Protein AF-A0A9W8U4H4-F1 (afdb_monomer)

Organism: NCBI:txid2494466

Nearest PDB structures (foldseek):
  4epz-assembly1_A  TM=3.427E-01  e=5.638E+00  Bacteroides uniformis ATCC 8492

Sequence (143 aa):
MLWHTALIHVTNAILGDTRDPSWRFYLFFCVQAYGELRRSFRFAETSGRSILSMTLQQGDISAEEARKLMEQFEENRLSKPSDDIRATFMADLNLAMTDPEGASVESLSDKFEEIALFQEFTNGGNSSEDEPMESADNAWDTL

Foldseek 3Di:
DVVVVVLLVLLQVLLVDVPPPCSVVSLVVSLVVLLVCCVPAVVSLLLSLLSLLSCLVRNPDALVRSVVSNCVSCPPDPDDDDPPPDQLDFSHPVVCVPPSPCRTSNNSSVCSVVSSVVRCVVVVVPPPPPDPPPPPDDDPDDD

Radius of gyration: 21.31 Å; Cα contacts (8 Å, |Δi|>4): 145; chains: 1; bounding box: 54×47×69 Å

Mean predicted aligned error: 9.29 Å

Solvent-accessible surface area (backbone atoms only — not comparable to full-atom values): 8333 Å² total; per-residue (Å²): 119,68,68,60,56,50,45,42,52,51,51,46,54,32,48,74,43,69,81,49,88,58,30,63,60,54,48,52,51,48,44,49,53,22,54,62,41,32,82,82,35,69,55,28,47,44,43,33,41,14,50,51,24,48,37,53,75,60,34,100,54,50,56,69,56,43,48,54,51,49,53,59,56,56,54,8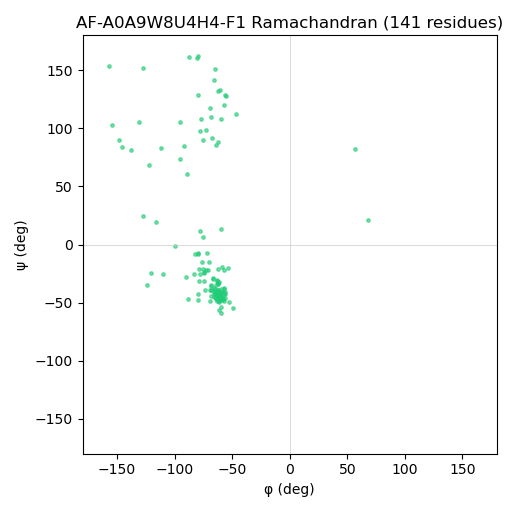7,63,92,63,81,80,66,99,73,72,84,41,88,50,69,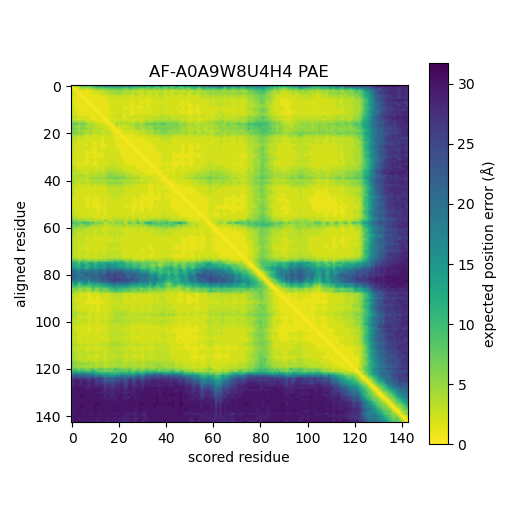50,37,70,73,47,39,77,80,39,51,69,65,14,14,16,54,48,28,34,70,40,33,64,60,54,33,53,49,50,50,62,67,58,57,71,72,66,74,78,76,72,79,76,81,80,88,75,84,91,84,85,75,136

Structure (mmCIF, N/CA/C/O backbone):
data_AF-A0A9W8U4H4-F1
#
_entry.id   AF-A0A9W8U4H4-F1
#
loop_
_atom_site.group_PDB
_atom_site.id
_atom_site.type_symbol
_atom_site.label_atom_id
_atom_site.label_alt_id
_atom_site.label_comp_id
_atom_site.label_asym_id
_atom_site.label_entity_id
_atom_site.label_seq_id
_atom_site.pdbx_PDB_ins_code
_atom_site.Cartn_x
_atom_site.Cartn_y
_atom_site.Cartn_z
_atom_site.occupancy
_atom_site.B_iso_or_equiv
_atom_site.auth_seq_id
_atom_site.auth_comp_id
_atom_site.auth_asym_id
_atom_site.auth_atom_id
_atom_site.pdbx_PDB_model_num
ATOM 1 N N . MET A 1 1 ? 16.170 -8.085 -10.495 1.00 65.38 1 MET A N 1
ATOM 2 C CA . MET A 1 1 ? 14.711 -8.202 -10.277 1.00 65.38 1 MET A CA 1
ATOM 3 C C . MET A 1 1 ? 14.316 -8.999 -9.028 1.00 65.38 1 MET A C 1
ATOM 5 O O . MET A 1 1 ? 13.189 -8.823 -8.589 1.00 65.38 1 MET A O 1
ATOM 9 N N . LEU A 1 2 ? 15.201 -9.813 -8.422 1.00 84.25 2 LEU A N 1
ATOM 10 C CA . LEU A 1 2 ? 14.872 -10.629 -7.232 1.00 84.25 2 LEU A CA 1
ATOM 11 C C . LEU A 1 2 ? 14.470 -9.818 -5.989 1.00 84.25 2 LEU A C 1
ATOM 13 O O . LEU A 1 2 ? 13.629 -10.264 -5.218 1.00 84.25 2 LEU A O 1
ATOM 17 N N . TRP A 1 3 ? 15.045 -8.625 -5.809 1.00 88.12 3 TRP A N 1
ATOM 18 C CA . TRP A 1 3 ? 14.774 -7.784 -4.642 1.00 88.12 3 TRP A CA 1
ATOM 19 C C . TRP A 1 3 ? 13.294 -7.388 -4.535 1.00 88.12 3 TRP A C 1
ATOM 21 O O . TRP A 1 3 ? 12.737 -7.461 -3.449 1.00 88.12 3 TRP A O 1
ATOM 31 N N . HIS A 1 4 ? 12.633 -7.041 -5.646 1.00 89.88 4 HIS A N 1
ATOM 32 C CA . HIS A 1 4 ? 11.230 -6.612 -5.602 1.00 89.88 4 HIS A CA 1
ATOM 33 C C . HIS A 1 4 ? 10.315 -7.789 -5.242 1.00 89.88 4 HIS A C 1
ATOM 35 O O . HIS A 1 4 ? 9.414 -7.641 -4.432 1.00 89.88 4 HIS A O 1
ATOM 41 N N . THR A 1 5 ? 10.599 -8.982 -5.777 1.00 92.81 5 THR A N 1
ATOM 42 C CA . THR A 1 5 ? 9.837 -10.197 -5.474 1.00 92.81 5 THR A CA 1
ATOM 43 C C . THR A 1 5 ? 9.958 -10.545 -3.994 1.00 92.81 5 THR A C 1
ATOM 45 O O . THR A 1 5 ? 8.963 -10.885 -3.364 1.00 92.81 5 THR A O 1
ATOM 48 N N . ALA A 1 6 ? 11.156 -10.395 -3.417 1.00 94.31 6 ALA A N 1
ATOM 49 C CA . ALA A 1 6 ? 11.358 -10.572 -1.984 1.00 94.31 6 ALA A CA 1
ATOM 50 C C . ALA A 1 6 ? 10.530 -9.573 -1.160 1.00 94.31 6 ALA A C 1
ATOM 52 O O . ALA A 1 6 ? 9.864 -9.994 -0.221 1.00 94.31 6 ALA A O 1
ATOM 53 N N . LEU A 1 7 ? 10.516 -8.285 -1.530 1.00 95.19 7 LEU A N 1
ATOM 54 C CA . LEU A 1 7 ? 9.711 -7.273 -0.836 1.00 95.19 7 LEU A CA 1
ATOM 55 C C . LEU A 1 7 ? 8.211 -7.585 -0.904 1.00 95.19 7 LEU A C 1
ATOM 57 O O . LEU A 1 7 ? 7.556 -7.561 0.130 1.00 95.19 7 LEU A O 1
ATOM 61 N N . ILE A 1 8 ? 7.685 -7.970 -2.073 1.00 95.69 8 ILE A N 1
ATOM 62 C CA . ILE A 1 8 ? 6.277 -8.377 -2.217 1.00 95.69 8 ILE A CA 1
ATOM 63 C C . ILE A 1 8 ? 5.951 -9.562 -1.300 1.00 95.69 8 ILE A C 1
ATOM 65 O O . ILE A 1 8 ? 4.960 -9.521 -0.573 1.00 95.69 8 ILE A O 1
ATOM 69 N N . HIS A 1 9 ? 6.790 -10.602 -1.270 1.00 95.69 9 HIS A N 1
ATOM 70 C CA . HIS A 1 9 ? 6.565 -11.741 -0.376 1.00 95.69 9 HIS A CA 1
ATOM 71 C C . HIS A 1 9 ? 6.628 -11.358 1.103 1.00 95.69 9 HIS A C 1
ATOM 73 O O . HIS A 1 9 ? 5.798 -11.832 1.875 1.00 95.69 9 HIS A O 1
ATOM 79 N N . VAL A 1 10 ? 7.575 -10.501 1.500 1.00 95.94 10 VAL A N 1
ATOM 80 C CA . VAL A 1 10 ? 7.662 -10.001 2.878 1.00 95.94 10 VAL A CA 1
ATOM 81 C C . VAL A 1 10 ? 6.393 -9.238 3.237 1.00 95.94 10 VAL A C 1
ATOM 83 O O . VAL A 1 10 ? 5.787 -9.561 4.251 1.00 95.94 10 VAL A O 1
ATOM 86 N N . THR A 1 11 ? 5.939 -8.304 2.394 1.00 96.06 11 THR A N 1
ATOM 87 C CA . THR A 1 11 ? 4.693 -7.558 2.620 1.00 96.06 11 THR A CA 1
ATOM 88 C C . THR A 1 11 ? 3.489 -8.489 2.779 1.00 96.06 11 THR A C 1
ATOM 90 O O . THR A 1 11 ? 2.718 -8.336 3.720 1.00 96.06 11 THR A O 1
ATOM 93 N N . ASN A 1 12 ? 3.340 -9.490 1.911 1.00 96.19 12 ASN A N 1
ATOM 94 C CA . ASN A 1 12 ? 2.226 -10.437 2.007 1.00 96.19 12 ASN A CA 1
ATOM 95 C C . ASN A 1 12 ? 2.289 -11.292 3.276 1.00 96.19 12 ASN A C 1
ATOM 97 O O . ASN A 1 12 ? 1.261 -11.562 3.889 1.00 96.19 12 ASN A O 1
ATOM 101 N N . ALA A 1 13 ? 3.488 -11.709 3.689 1.00 95.06 13 ALA A N 1
ATOM 102 C CA . ALA A 1 13 ? 3.661 -12.484 4.910 1.00 95.06 13 ALA A CA 1
ATOM 103 C C . ALA A 1 13 ? 3.297 -11.668 6.161 1.00 95.06 13 ALA A C 1
ATOM 105 O O . ALA A 1 13 ? 2.584 -12.173 7.022 1.00 95.06 13 ALA A O 1
ATOM 106 N N . ILE A 1 14 ? 3.747 -10.409 6.249 1.00 94.94 14 ILE A N 1
ATOM 107 C CA . ILE A 1 14 ? 3.501 -9.562 7.428 1.00 94.94 14 ILE A CA 1
ATOM 108 C C . ILE A 1 14 ? 2.061 -9.044 7.503 1.00 94.94 14 ILE A C 1
ATOM 110 O O . ILE A 1 14 ? 1.545 -8.875 8.602 1.00 94.94 14 ILE A O 1
ATOM 114 N N . LEU A 1 15 ? 1.400 -8.809 6.363 1.00 93.19 15 LEU A N 1
ATOM 115 C CA . LEU A 1 15 ? -0.016 -8.423 6.343 1.00 93.19 15 LEU A CA 1
ATOM 116 C C . LEU A 1 15 ? -0.943 -9.627 6.557 1.00 93.19 15 LEU A C 1
ATOM 118 O O . LEU A 1 15 ? -2.034 -9.466 7.093 1.00 93.19 15 LEU A O 1
ATOM 122 N N . GLY A 1 16 ? -0.493 -10.838 6.215 1.00 89.56 16 GLY A N 1
ATOM 123 C CA . GLY A 1 16 ? -1.208 -12.075 6.530 1.00 89.56 16 GLY A CA 1
ATOM 124 C C . GLY A 1 16 ? -1.188 -12.457 8.017 1.00 89.56 16 GLY A C 1
ATOM 125 O O . GLY A 1 16 ? -2.057 -13.211 8.455 1.00 89.56 16 GLY A O 1
ATOM 126 N N . ASP A 1 17 ? -0.223 -11.956 8.800 1.00 88.25 17 ASP A N 1
ATOM 127 C CA . ASP A 1 17 ? -0.147 -12.170 10.251 1.00 88.25 17 ASP A CA 1
ATOM 128 C C . ASP A 1 17 ? 0.431 -10.950 10.992 1.00 88.25 17 ASP A C 1
ATOM 130 O O . ASP A 1 17 ? 1.610 -10.894 11.346 1.00 88.25 17 ASP A O 1
ATOM 134 N N . THR A 1 18 ? -0.430 -9.980 11.297 1.00 89.12 18 THR A N 1
ATOM 135 C CA . THR A 1 18 ? -0.071 -8.764 12.048 1.00 89.12 18 THR A CA 1
ATOM 136 C C . THR A 1 18 ? 0.116 -8.992 13.555 1.00 89.12 18 THR A C 1
ATOM 138 O O . THR A 1 18 ? 0.317 -8.038 14.309 1.00 89.12 18 THR A O 1
ATOM 141 N N . ARG A 1 19 ? 0.081 -10.244 14.039 1.00 88.88 19 ARG A N 1
ATOM 142 C CA . ARG A 1 19 ? 0.310 -10.562 15.462 1.00 88.88 19 ARG A CA 1
ATOM 143 C C . ARG A 1 19 ? 1.790 -10.551 15.839 1.00 88.88 19 ARG A C 1
ATOM 145 O O . ARG A 1 19 ? 2.096 -10.419 17.023 1.00 88.88 19 ARG A O 1
ATOM 152 N N . ASP A 1 20 ? 2.702 -10.705 14.875 1.00 90.62 20 ASP A N 1
ATOM 153 C CA . ASP A 1 20 ? 4.142 -10.547 15.116 1.00 90.62 20 ASP A CA 1
ATOM 154 C C . ASP A 1 20 ? 4.450 -9.068 15.394 1.00 90.62 20 ASP A C 1
ATOM 156 O O . ASP A 1 20 ? 4.308 -8.257 14.483 1.00 90.62 20 ASP A O 1
ATOM 160 N N . PRO A 1 21 ? 4.946 -8.684 16.583 1.00 90.81 21 PRO A N 1
ATOM 161 C CA . PRO A 1 21 ? 5.250 -7.287 16.912 1.00 90.81 21 PRO A CA 1
ATOM 162 C C . PRO A 1 21 ? 6.185 -6.574 15.917 1.00 90.81 21 PRO A C 1
ATOM 164 O O . PRO A 1 21 ? 6.221 -5.345 15.865 1.00 90.81 21 PRO A O 1
ATOM 167 N N . SER A 1 22 ? 6.945 -7.332 15.125 1.00 93.19 22 SER A N 1
ATOM 168 C CA . SER A 1 22 ? 7.896 -6.829 14.133 1.00 93.19 22 SER A CA 1
ATOM 169 C C . SER A 1 22 ? 7.248 -6.446 12.798 1.00 93.19 22 SER A C 1
ATOM 171 O O . SER A 1 22 ? 7.927 -5.862 11.951 1.00 93.19 22 SER A O 1
ATOM 173 N N . TRP A 1 23 ? 5.962 -6.747 12.574 1.00 94.62 23 TRP A N 1
ATOM 174 C CA . TRP A 1 23 ? 5.295 -6.525 11.283 1.00 94.62 23 TRP A CA 1
ATOM 175 C C . TRP A 1 23 ? 5.394 -5.062 10.829 1.00 94.62 23 TRP A C 1
ATOM 177 O O . TRP A 1 23 ? 5.753 -4.796 9.682 1.00 94.62 23 TRP A O 1
ATOM 187 N N . ARG A 1 24 ? 5.195 -4.106 11.752 1.00 94.38 24 ARG A N 1
ATOM 188 C CA . ARG A 1 24 ? 5.336 -2.668 11.474 1.00 94.38 24 ARG A CA 1
ATOM 189 C C . ARG A 1 24 ? 6.750 -2.331 11.004 1.00 94.38 24 ARG A C 1
ATOM 191 O O . ARG A 1 24 ? 6.906 -1.631 10.010 1.00 94.38 24 ARG A O 1
ATOM 198 N N . PHE A 1 25 ? 7.784 -2.860 11.662 1.00 95.25 25 PHE A N 1
ATOM 199 C CA . PHE A 1 25 ? 9.177 -2.625 11.262 1.00 95.25 25 PHE A CA 1
ATOM 200 C C . PHE A 1 25 ? 9.437 -3.080 9.819 1.00 95.25 25 PHE A C 1
ATOM 202 O O . PHE A 1 25 ? 9.999 -2.326 9.023 1.00 95.25 25 PHE A O 1
ATOM 209 N N . TYR A 1 26 ? 8.992 -4.286 9.461 1.00 95.44 26 TYR A N 1
ATOM 210 C CA . TYR A 1 26 ? 9.168 -4.810 8.106 1.00 95.44 26 TYR A CA 1
ATOM 211 C C . TYR A 1 26 ? 8.336 -4.058 7.066 1.00 95.44 26 TYR A C 1
ATOM 213 O O . TYR A 1 26 ? 8.808 -3.860 5.946 1.00 95.44 26 TYR A O 1
ATOM 221 N N . LEU A 1 27 ? 7.139 -3.593 7.430 1.00 94.81 27 LEU A N 1
ATOM 222 C CA . LEU A 1 27 ? 6.333 -2.723 6.580 1.00 94.81 27 LEU A CA 1
ATOM 223 C C . LEU A 1 27 ? 7.092 -1.430 6.265 1.00 94.81 27 LEU A C 1
ATOM 225 O O . LEU A 1 27 ? 7.286 -1.111 5.092 1.00 94.81 27 LEU A O 1
ATOM 229 N N . PHE A 1 28 ? 7.560 -0.721 7.297 1.00 94.69 28 PHE A N 1
ATOM 230 C CA . PHE A 1 28 ? 8.329 0.513 7.134 1.00 94.69 28 PHE A CA 1
ATOM 231 C C . PHE A 1 28 ? 9.570 0.291 6.274 1.00 94.69 28 PHE A C 1
ATOM 233 O O . PHE A 1 28 ? 9.848 1.084 5.376 1.00 94.69 28 PHE A O 1
ATOM 240 N N . PHE A 1 29 ? 10.282 -0.817 6.495 1.00 95.50 29 PHE A N 1
ATOM 241 C CA . PHE A 1 29 ? 11.418 -1.200 5.666 1.00 95.50 29 PHE A CA 1
ATOM 242 C C . PHE A 1 29 ? 11.027 -1.363 4.189 1.00 95.50 29 PHE A C 1
ATOM 244 O O . PHE A 1 29 ? 11.710 -0.826 3.317 1.00 95.50 29 PHE A O 1
ATOM 251 N N . CYS A 1 30 ? 9.926 -2.062 3.891 1.00 95.88 30 CYS A N 1
ATOM 252 C CA . CYS A 1 30 ? 9.467 -2.260 2.515 1.00 95.88 30 CYS A CA 1
ATOM 253 C C . CYS A 1 30 ? 9.071 -0.934 1.853 1.00 95.88 30 CYS A C 1
ATOM 255 O O . CYS A 1 30 ? 9.512 -0.654 0.738 1.00 95.88 30 CYS A O 1
ATOM 257 N N . VAL A 1 31 ? 8.288 -0.100 2.543 1.00 94.69 31 VAL A N 1
ATOM 258 C CA . VAL A 1 31 ? 7.852 1.214 2.043 1.00 94.69 31 VAL A CA 1
ATOM 259 C C . VAL A 1 31 ? 9.058 2.117 1.775 1.00 94.69 31 VAL A C 1
ATOM 261 O O . VAL A 1 31 ? 9.171 2.680 0.685 1.00 94.69 31 VAL A O 1
ATOM 264 N N . GLN A 1 32 ? 10.011 2.185 2.709 1.00 94.00 32 GLN A N 1
ATOM 265 C CA . GLN A 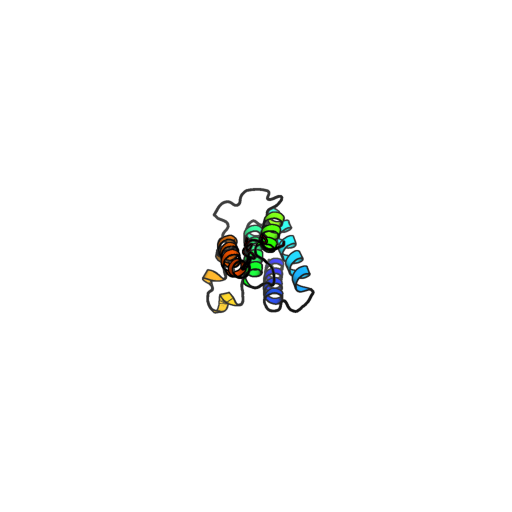1 32 ? 11.243 2.959 2.548 1.00 94.00 32 GLN A CA 1
ATOM 266 C C . GLN A 1 32 ? 12.088 2.448 1.374 1.00 94.00 32 GLN A C 1
ATOM 268 O O . GLN A 1 32 ? 12.567 3.246 0.568 1.00 94.00 32 GLN A O 1
ATOM 273 N N . ALA A 1 33 ? 12.234 1.128 1.224 1.00 94.38 33 ALA A N 1
ATOM 274 C CA . ALA A 1 33 ? 12.982 0.540 0.116 1.00 94.38 33 ALA A CA 1
ATOM 275 C C . ALA A 1 33 ? 12.386 0.946 -1.243 1.00 94.38 33 ALA A C 1
ATOM 277 O O . ALA A 1 33 ? 13.116 1.369 -2.142 1.00 94.38 33 ALA A O 1
ATOM 278 N N . TYR A 1 34 ? 11.059 0.892 -1.395 1.00 93.81 34 TYR A N 1
ATOM 279 C CA . TYR A 1 34 ? 10.392 1.386 -2.603 1.00 93.81 34 TYR A CA 1
ATOM 280 C C . TYR A 1 34 ? 10.538 2.910 -2.773 1.00 93.81 34 TYR A C 1
ATOM 282 O O . TYR A 1 34 ? 10.770 3.377 -3.893 1.00 93.81 34 TYR A O 1
ATOM 290 N N . GLY A 1 35 ? 10.496 3.676 -1.679 1.00 92.12 35 GLY A N 1
ATOM 291 C CA . GLY A 1 35 ? 10.658 5.135 -1.666 1.00 92.12 35 GLY A CA 1
ATOM 292 C C . GLY A 1 35 ? 12.061 5.615 -2.062 1.00 92.12 35 GLY A C 1
ATOM 293 O O . GLY A 1 35 ? 12.215 6.687 -2.653 1.00 92.12 35 GLY A O 1
ATOM 294 N N . GLU A 1 36 ? 13.094 4.812 -1.815 1.00 91.06 36 GLU A N 1
ATOM 295 C CA . GLU A 1 36 ? 14.450 5.064 -2.313 1.00 91.06 36 GLU A CA 1
ATOM 296 C C . GLU A 1 36 ? 14.596 4.649 -3.783 1.00 91.06 36 GLU A C 1
ATOM 298 O O . GLU A 1 36 ? 15.172 5.377 -4.600 1.00 91.06 36 GLU A O 1
ATOM 303 N N . LEU A 1 37 ? 14.031 3.495 -4.145 1.00 90.06 37 LEU A N 1
ATOM 304 C CA . LEU A 1 37 ? 14.187 2.895 -5.470 1.00 90.06 37 LEU A CA 1
ATOM 305 C C . LEU A 1 37 ? 13.382 3.598 -6.562 1.00 90.06 37 LEU A C 1
ATOM 307 O O . LEU A 1 37 ? 13.802 3.571 -7.722 1.00 90.06 37 LEU A O 1
ATOM 311 N N . ARG A 1 38 ? 12.289 4.289 -6.224 1.00 87.62 38 ARG A N 1
ATOM 312 C CA . ARG A 1 38 ? 11.483 5.061 -7.190 1.00 87.62 38 ARG A CA 1
ATOM 313 C C . ARG A 1 38 ? 12.258 6.129 -7.955 1.00 87.62 38 ARG A C 1
ATOM 315 O O . ARG A 1 38 ? 11.849 6.507 -9.048 1.00 87.62 38 ARG A O 1
ATOM 322 N N . ARG A 1 39 ? 13.401 6.584 -7.424 1.00 84.62 39 ARG A N 1
ATOM 323 C CA . ARG A 1 39 ? 14.300 7.517 -8.124 1.00 84.62 39 ARG A CA 1
ATOM 324 C C . ARG A 1 39 ? 14.881 6.906 -9.400 1.00 84.62 39 ARG A C 1
ATOM 326 O O . ARG A 1 39 ? 15.136 7.626 -10.358 1.00 84.62 39 ARG A O 1
ATOM 333 N N . SER A 1 40 ? 15.062 5.588 -9.404 1.00 86.12 40 SER A N 1
ATOM 334 C CA . SER A 1 40 ? 15.662 4.828 -10.504 1.00 86.12 40 SER A CA 1
ATOM 335 C C . SER A 1 40 ? 14.648 3.944 -11.236 1.00 86.12 40 SER A C 1
ATOM 337 O O . SER A 1 40 ? 14.839 3.632 -12.408 1.00 86.12 40 SER A O 1
ATOM 339 N N . PHE A 1 41 ? 13.566 3.536 -10.565 1.00 86.75 41 PHE A N 1
ATOM 340 C CA . PHE A 1 41 ? 12.587 2.580 -11.075 1.00 86.75 41 PHE A CA 1
ATOM 341 C C . PHE A 1 41 ? 11.166 3.103 -10.899 1.00 86.75 41 PHE A C 1
ATOM 343 O O . PHE A 1 41 ? 10.609 3.055 -9.811 1.00 86.75 41 PHE A O 1
ATOM 350 N N . ARG A 1 42 ? 10.530 3.542 -11.986 1.00 83.69 42 ARG A N 1
ATOM 351 C CA . ARG A 1 42 ? 9.186 4.143 -11.925 1.00 83.69 42 ARG A CA 1
ATOM 352 C C . ARG A 1 42 ? 8.127 3.230 -11.293 1.00 83.69 42 ARG A C 1
ATOM 354 O O . ARG A 1 42 ? 7.313 3.710 -10.519 1.00 83.69 42 ARG A O 1
ATOM 361 N N . PHE A 1 43 ? 8.179 1.921 -11.555 1.00 87.50 43 PHE A N 1
ATOM 362 C CA . PHE A 1 43 ? 7.232 0.957 -10.974 1.00 87.50 43 PHE A CA 1
ATOM 363 C C . PHE A 1 43 ? 7.310 0.873 -9.441 1.00 87.50 43 PHE A C 1
ATOM 365 O O . PHE A 1 43 ? 6.356 0.423 -8.810 1.00 87.50 43 PHE A O 1
ATOM 372 N N . ALA A 1 44 ? 8.429 1.288 -8.834 1.00 91.62 44 ALA A N 1
ATOM 373 C CA . ALA A 1 44 ? 8.590 1.284 -7.385 1.00 91.62 44 ALA A CA 1
ATOM 374 C C . ALA A 1 44 ? 7.655 2.292 -6.698 1.00 91.62 44 ALA A C 1
ATOM 376 O O . ALA A 1 44 ? 7.200 2.014 -5.594 1.00 91.62 44 ALA A O 1
ATOM 377 N N . GLU A 1 45 ? 7.309 3.399 -7.367 1.00 91.12 45 GLU A N 1
ATOM 378 C CA . GLU A 1 45 ? 6.297 4.347 -6.880 1.00 91.12 45 GLU A CA 1
ATOM 379 C C . GLU A 1 45 ? 4.935 3.656 -6.749 1.00 91.12 45 GLU A C 1
ATOM 381 O O . GLU A 1 45 ? 4.366 3.591 -5.661 1.00 91.12 45 GLU A O 1
ATOM 386 N N . THR A 1 46 ? 4.446 3.065 -7.845 1.00 91.62 46 THR A N 1
ATOM 387 C CA . THR A 1 46 ? 3.164 2.348 -7.871 1.00 91.62 46 THR A CA 1
ATOM 388 C C . THR A 1 46 ? 3.162 1.185 -6.877 1.00 91.62 46 THR A C 1
ATOM 390 O O . THR A 1 46 ? 2.183 0.974 -6.170 1.00 91.62 46 THR A O 1
ATOM 393 N N . SER A 1 47 ? 4.293 0.482 -6.745 1.00 93.94 47 SER A N 1
ATOM 394 C CA . SER A 1 47 ? 4.449 -0.611 -5.776 1.00 93.94 47 SER A CA 1
ATOM 395 C C . SER A 1 47 ? 4.312 -0.121 -4.334 1.00 93.94 47 SER A C 1
ATOM 397 O O . SER A 1 47 ? 3.538 -0.695 -3.576 1.00 93.94 47 SER A O 1
ATOM 399 N N . GLY A 1 48 ? 5.003 0.957 -3.949 1.00 94.50 48 GLY A N 1
ATOM 400 C CA . GLY A 1 48 ? 4.895 1.508 -2.595 1.00 94.50 48 GLY A CA 1
ATOM 401 C C . GLY A 1 48 ? 3.471 1.960 -2.260 1.00 94.50 48 GLY A C 1
ATOM 402 O O . GLY A 1 48 ? 2.954 1.606 -1.201 1.00 94.50 48 GLY A O 1
ATOM 403 N N . ARG A 1 49 ? 2.788 2.626 -3.203 1.00 95.06 49 ARG A N 1
ATOM 404 C CA . ARG A 1 49 ? 1.368 3.003 -3.063 1.00 95.06 49 ARG A CA 1
ATOM 405 C C . ARG A 1 49 ? 0.461 1.779 -2.899 1.00 95.06 49 ARG A C 1
ATOM 407 O O . ARG A 1 49 ? -0.407 1.767 -2.029 1.00 95.06 49 ARG A O 1
ATOM 414 N N . SER A 1 50 ? 0.687 0.725 -3.687 1.00 95.69 50 SER A N 1
ATOM 415 C CA . SER A 1 50 ? -0.074 -0.526 -3.571 1.00 95.69 50 SER A CA 1
ATOM 416 C C . SER A 1 50 ? 0.117 -1.198 -2.208 1.00 95.69 50 SER A C 1
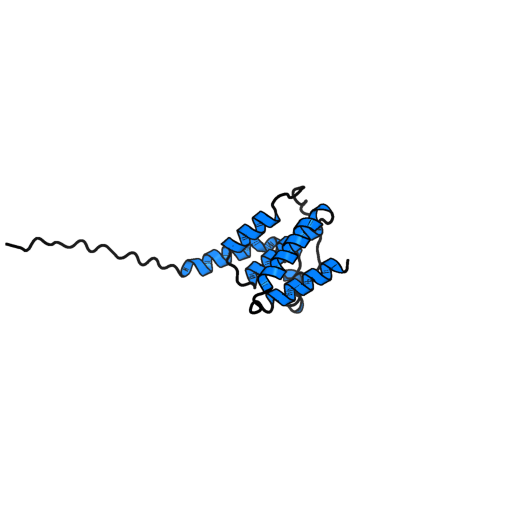ATOM 418 O O . SER A 1 50 ? -0.859 -1.622 -1.601 1.00 95.69 50 SER A O 1
ATOM 420 N N . ILE A 1 51 ? 1.342 -1.203 -1.667 1.00 95.88 51 ILE A N 1
ATOM 421 C CA . ILE A 1 51 ? 1.647 -1.756 -0.339 1.00 95.88 51 ILE A CA 1
ATOM 422 C C . ILE A 1 51 ? 0.934 -0.968 0.756 1.00 95.88 51 ILE A C 1
ATOM 424 O O . ILE A 1 51 ? 0.356 -1.566 1.661 1.00 95.88 51 ILE A O 1
ATOM 428 N N . LEU A 1 52 ? 0.938 0.364 0.679 1.00 96.62 52 LEU A N 1
ATOM 429 C CA . LEU A 1 52 ? 0.212 1.207 1.630 1.00 96.62 52 LEU A CA 1
ATOM 430 C C . LEU A 1 52 ? -1.302 0.986 1.550 1.00 96.62 52 LEU A C 1
ATOM 432 O O . LEU A 1 52 ? -1.966 0.963 2.580 1.00 96.62 52 LEU A O 1
ATOM 436 N N . SER A 1 53 ? -1.832 0.730 0.355 1.00 96.62 53 SER A N 1
ATOM 437 C CA . SER A 1 53 ? -3.247 0.390 0.151 1.00 96.62 53 SER A CA 1
ATOM 438 C C . SER A 1 53 ? -3.601 -0.974 0.735 1.00 96.62 53 SER A C 1
ATOM 440 O O . SER A 1 53 ? -4.588 -1.095 1.454 1.00 96.62 53 SER A O 1
ATOM 442 N N . MET A 1 54 ? -2.758 -1.988 0.514 1.00 95.94 54 MET A N 1
ATOM 443 C CA . MET A 1 54 ? -2.909 -3.302 1.148 1.00 95.94 54 MET A CA 1
ATOM 444 C C . MET A 1 54 ? -2.821 -3.203 2.670 1.00 95.94 54 MET A C 1
ATOM 446 O O . MET A 1 54 ? -3.593 -3.835 3.381 1.00 95.94 54 MET A O 1
ATOM 450 N N . THR A 1 55 ? -1.893 -2.393 3.176 1.00 95.56 55 THR A N 1
ATOM 451 C CA . THR A 1 55 ? -1.721 -2.184 4.616 1.00 95.56 55 THR A CA 1
ATOM 452 C C . THR A 1 55 ? -2.937 -1.500 5.213 1.00 95.56 55 THR A C 1
ATOM 454 O O . THR A 1 55 ? -3.396 -1.901 6.269 1.00 95.56 55 THR A O 1
ATOM 457 N N . LEU A 1 56 ? -3.491 -0.501 4.536 1.00 95.38 56 LEU A N 1
ATOM 458 C CA . LEU A 1 56 ? -4.728 0.129 4.963 1.00 95.38 56 LEU A CA 1
ATOM 459 C C . LEU A 1 56 ? -5.897 -0.869 4.952 1.0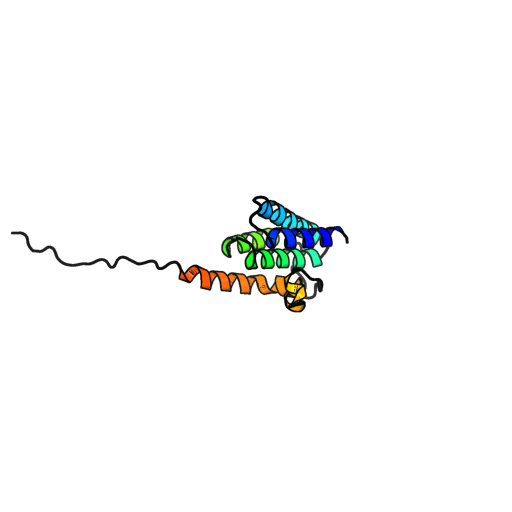0 95.38 56 LEU A C 1
ATOM 461 O O . LEU A 1 56 ? -6.716 -0.862 5.859 1.00 95.38 56 LEU A O 1
ATOM 465 N N . GLN A 1 57 ? -5.962 -1.754 3.955 1.00 92.44 57 GLN A N 1
ATOM 466 C CA . GLN A 1 57 ? -7.044 -2.728 3.817 1.00 92.44 57 GLN A CA 1
ATOM 467 C C . GLN A 1 57 ? -6.975 -3.886 4.829 1.00 92.44 57 GLN A C 1
ATOM 469 O O . GLN A 1 57 ? -8.016 -4.356 5.284 1.00 92.44 57 GLN A O 1
ATOM 474 N N . GLN A 1 58 ? -5.774 -4.390 5.121 1.00 90.50 58 GLN A N 1
ATOM 475 C CA . GLN A 1 58 ? -5.553 -5.654 5.845 1.00 90.50 58 GLN A CA 1
ATOM 476 C C . GLN A 1 58 ? -4.765 -5.477 7.142 1.00 90.50 58 GLN A C 1
ATOM 478 O O . GLN A 1 58 ? -4.826 -6.319 8.035 1.00 90.50 58 GLN A O 1
ATOM 483 N N . GLY A 1 59 ? -3.973 -4.414 7.219 1.00 82.69 59 GLY A N 1
ATOM 484 C CA . GLY A 1 59 ? -3.124 -4.111 8.354 1.00 82.69 59 GLY A CA 1
ATOM 485 C C . GLY A 1 59 ? -3.897 -3.476 9.503 1.00 82.69 59 GLY A C 1
ATOM 486 O O . GLY A 1 59 ? -4.987 -2.934 9.345 1.00 82.69 59 GLY A O 1
ATOM 487 N N . ASP A 1 60 ? -3.281 -3.516 10.679 1.00 86.81 60 ASP A N 1
ATOM 488 C CA . ASP A 1 60 ? -3.814 -2.907 11.897 1.00 86.81 60 ASP A CA 1
ATOM 489 C C . ASP A 1 60 ? -3.343 -1.444 12.016 1.00 86.81 60 ASP A C 1
ATOM 491 O O . ASP A 1 60 ? -2.577 -1.083 12.917 1.00 86.81 60 ASP A O 1
ATOM 495 N N . ILE A 1 61 ? -3.724 -0.623 11.028 1.00 91.50 61 ILE A N 1
ATOM 496 C CA . ILE A 1 61 ? -3.505 0.833 11.001 1.00 91.50 61 ILE A CA 1
ATOM 497 C C . ILE A 1 61 ? -4.813 1.577 10.727 1.00 91.50 61 ILE A C 1
ATOM 499 O O . ILE A 1 61 ? -5.704 1.061 10.055 1.00 91.50 61 ILE A O 1
ATOM 503 N N . SER A 1 62 ? -4.921 2.813 11.214 1.00 92.88 62 SER A N 1
ATOM 504 C CA . SER A 1 62 ? -6.053 3.686 10.885 1.00 92.88 62 SER A CA 1
ATOM 505 C C . SER A 1 62 ? -5.876 4.364 9.521 1.00 92.88 62 SER A C 1
ATOM 507 O O . SER A 1 62 ? -4.755 4.525 9.033 1.00 92.88 62 SER A O 1
ATOM 509 N N . ALA A 1 63 ? -6.974 4.852 8.936 1.00 93.94 63 ALA A N 1
ATOM 510 C CA . ALA A 1 63 ? -6.930 5.680 7.728 1.00 93.94 63 ALA A CA 1
ATOM 511 C C . ALA A 1 63 ? -6.060 6.940 7.907 1.00 93.94 63 ALA A C 1
ATOM 513 O O . ALA A 1 63 ? -5.316 7.315 7.002 1.00 93.94 63 ALA A O 1
ATOM 514 N N . GLU A 1 64 ? -6.092 7.568 9.087 1.00 94.31 64 GLU A N 1
ATOM 515 C CA . GLU A 1 64 ? -5.237 8.720 9.401 1.00 94.31 64 GLU A CA 1
ATOM 516 C C . GLU A 1 64 ? -3.747 8.339 9.407 1.00 94.31 64 GLU A C 1
ATOM 518 O O . GLU A 1 64 ? -2.922 9.045 8.824 1.00 94.31 64 GLU A O 1
ATOM 523 N N . GLU A 1 65 ? -3.393 7.214 10.040 1.00 94.56 65 GLU A N 1
ATOM 524 C CA . GLU A 1 65 ? -2.021 6.698 10.050 1.00 94.56 65 GLU A CA 1
ATOM 525 C C . GLU A 1 65 ? -1.564 6.378 8.621 1.00 94.56 65 GLU A C 1
ATOM 527 O O . GLU A 1 65 ? -0.502 6.836 8.199 1.00 94.56 65 GLU A O 1
ATOM 532 N N . ALA A 1 66 ? -2.391 5.684 7.837 1.00 94.88 66 ALA A N 1
ATOM 533 C CA . ALA A 1 66 ? -2.084 5.346 6.452 1.00 94.88 66 ALA A CA 1
ATOM 534 C C . ALA A 1 66 ? -1.857 6.581 5.572 1.00 94.88 66 ALA A C 1
ATOM 536 O O . ALA A 1 66 ? -0.930 6.583 4.761 1.00 94.88 66 ALA A O 1
ATOM 537 N N . ARG A 1 67 ? -2.656 7.647 5.731 1.00 95.38 67 ARG A N 1
ATOM 538 C CA . ARG A 1 67 ? -2.456 8.895 4.976 1.00 95.38 67 ARG A CA 1
ATOM 539 C C . ARG A 1 67 ? -1.140 9.566 5.321 1.00 95.38 67 ARG A C 1
ATOM 541 O O . ARG A 1 67 ? -0.416 9.950 4.409 1.00 95.38 67 ARG A O 1
ATOM 548 N N . LYS A 1 68 ? -0.771 9.623 6.603 1.00 95.06 68 LYS A N 1
ATOM 549 C CA . LYS A 1 68 ? 0.546 10.141 7.010 1.00 95.06 68 LYS A CA 1
ATOM 550 C C . LYS A 1 68 ? 1.682 9.333 6.381 1.00 95.06 68 LYS A C 1
ATOM 552 O O . LYS A 1 68 ? 2.658 9.916 5.916 1.00 95.06 68 LYS A O 1
ATOM 557 N N . LEU A 1 69 ? 1.551 8.005 6.325 1.00 95.00 69 LEU A N 1
ATOM 558 C CA . LEU A 1 69 ? 2.531 7.146 5.652 1.00 95.00 69 LEU A CA 1
ATOM 559 C C . LEU A 1 69 ? 2.593 7.409 4.145 1.00 95.00 69 LEU A C 1
ATOM 561 O O . LEU A 1 69 ? 3.688 7.451 3.590 1.00 95.00 69 LEU A O 1
ATOM 565 N N . MET A 1 70 ? 1.448 7.609 3.491 1.00 95.62 70 MET A N 1
ATOM 566 C CA . MET A 1 70 ? 1.382 7.957 2.070 1.00 95.62 70 MET A CA 1
ATOM 567 C C . MET A 1 70 ? 2.030 9.314 1.791 1.00 95.62 70 MET A C 1
ATOM 569 O O . MET A 1 70 ? 2.856 9.420 0.891 1.00 95.62 70 MET A O 1
ATOM 573 N N . GLU A 1 71 ? 1.729 10.334 2.592 1.00 94.38 71 GLU A N 1
ATOM 574 C CA . GLU A 1 71 ? 2.336 11.662 2.476 1.00 94.38 71 GLU A CA 1
ATOM 575 C C . GLU A 1 71 ? 3.860 11.599 2.617 1.00 94.38 71 GLU A C 1
ATOM 577 O O . GLU A 1 71 ? 4.580 12.131 1.772 1.00 94.38 71 GLU A O 1
ATOM 582 N N . GLN A 1 72 ? 4.356 10.894 3.639 1.00 93.31 72 GLN A N 1
ATOM 583 C CA . GLN A 1 72 ? 5.791 10.674 3.845 1.00 93.31 72 GLN A CA 1
ATOM 584 C C . GLN A 1 72 ? 6.420 9.893 2.691 1.00 93.31 72 GLN A C 1
ATOM 586 O O . GLN A 1 72 ? 7.510 10.228 2.227 1.00 93.31 72 GLN A O 1
ATOM 591 N N . PHE A 1 73 ? 5.733 8.860 2.202 1.00 92.56 73 PHE A N 1
ATOM 592 C CA . PHE A 1 73 ? 6.193 8.092 1.056 1.00 92.56 73 PHE A CA 1
ATOM 593 C C . PHE A 1 73 ? 6.283 8.972 -0.188 1.00 92.56 73 PHE A C 1
ATOM 595 O O . PHE A 1 73 ? 7.264 8.886 -0.911 1.00 92.56 73 PHE A O 1
ATOM 602 N N . GLU A 1 74 ? 5.316 9.847 -0.452 1.00 90.06 74 GLU A N 1
ATOM 603 C CA . GLU A 1 74 ? 5.309 10.750 -1.608 1.00 90.06 74 GLU A CA 1
ATOM 604 C C . GLU A 1 74 ? 6.250 11.960 -1.455 1.00 90.06 74 GLU A C 1
ATOM 606 O O . GLU A 1 74 ? 6.607 12.609 -2.448 1.00 90.06 74 GLU A O 1
ATOM 611 N N . GLU A 1 75 ? 6.723 12.237 -0.239 1.00 86.69 75 GLU A N 1
ATOM 612 C CA . GLU A 1 75 ? 7.642 13.330 0.057 1.00 86.69 75 GLU A CA 1
ATOM 613 C C . GLU A 1 75 ? 8.963 13.163 -0.711 1.00 86.69 75 GLU A C 1
ATOM 615 O O . GLU A 1 75 ? 9.577 12.098 -0.732 1.00 86.69 75 GLU A O 1
ATOM 620 N N . ASN A 1 76 ? 9.445 14.231 -1.352 1.00 71.81 76 ASN A N 1
ATOM 621 C CA . ASN A 1 76 ? 10.634 14.218 -2.219 1.00 71.81 76 ASN A CA 1
ATOM 622 C C . ASN A 1 76 ? 10.488 13.434 -3.538 1.00 71.81 76 ASN A C 1
ATOM 624 O O . ASN A 1 76 ? 11.500 13.061 -4.147 1.00 71.81 76 ASN A O 1
ATOM 628 N N . ARG A 1 77 ? 9.261 13.201 -4.028 1.00 74.50 77 ARG A N 1
ATOM 629 C CA . ARG A 1 77 ? 9.062 12.709 -5.400 1.00 74.50 77 ARG A CA 1
ATOM 630 C C . ARG A 1 77 ? 9.732 13.643 -6.416 1.00 74.50 77 ARG A C 1
ATOM 632 O O . ARG A 1 77 ? 9.502 14.850 -6.426 1.00 74.50 77 ARG A O 1
ATOM 639 N N . LEU A 1 78 ? 10.565 13.075 -7.290 1.00 66.3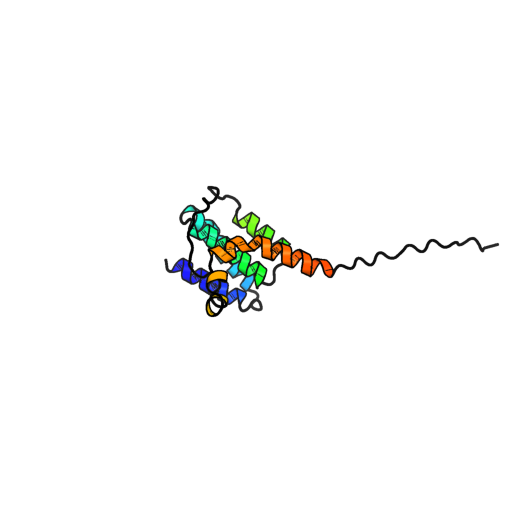8 78 LEU A N 1
ATOM 640 C CA . LEU A 1 78 ? 11.346 13.841 -8.275 1.00 66.38 78 LEU A CA 1
ATOM 641 C C . LEU A 1 78 ? 10.498 14.346 -9.455 1.00 66.38 78 LEU A C 1
ATOM 643 O O . LEU A 1 78 ? 10.889 15.285 -10.141 1.00 66.38 78 LEU A O 1
ATOM 647 N N . SER A 1 79 ? 9.346 13.724 -9.713 1.00 65.38 79 SER A N 1
ATOM 648 C CA . SER A 1 79 ? 8.406 14.118 -10.769 1.00 65.38 79 SER A CA 1
ATOM 649 C C . SER A 1 79 ? 7.002 13.614 -10.435 1.00 65.38 79 SER A C 1
ATOM 651 O O . SER A 1 79 ? 6.868 12.620 -9.721 1.00 65.38 79 SER A O 1
ATOM 653 N N . LYS A 1 80 ? 5.955 14.282 -10.944 1.00 61.56 80 LYS A N 1
ATOM 654 C CA . LYS A 1 80 ? 4.609 13.691 -10.943 1.00 61.56 80 LYS A CA 1
ATOM 655 C C . LYS A 1 80 ? 4.655 12.423 -11.807 1.00 61.56 80 LYS A C 1
ATOM 657 O O . LYS A 1 80 ? 5.218 12.499 -12.905 1.00 61.56 80 LYS A O 1
ATOM 662 N N . PRO A 1 81 ? 4.116 11.281 -11.350 1.00 56.81 81 PRO A N 1
ATOM 663 C CA . PRO A 1 81 ? 4.037 10.104 -12.201 1.00 56.81 81 PRO A CA 1
ATOM 664 C C . PRO A 1 81 ? 3.278 10.486 -13.478 1.00 56.81 81 PRO A C 1
ATOM 666 O O . PRO A 1 81 ? 2.220 11.101 -13.403 1.00 56.81 81 PRO A O 1
ATOM 669 N N . SER A 1 82 ? 3.834 10.192 -14.660 1.00 54.75 82 SER A N 1
ATOM 670 C CA . SER A 1 82 ? 2.981 10.138 -15.852 1.00 54.75 82 SER A CA 1
ATOM 671 C C . SER A 1 82 ? 2.017 8.969 -15.669 1.00 54.75 82 SER A C 1
ATOM 673 O O . SER A 1 82 ? 2.461 7.921 -15.191 1.00 54.75 82 SER A O 1
ATOM 675 N N . ASP A 1 83 ? 0.767 9.141 -16.095 1.00 56.47 83 ASP A N 1
ATOM 676 C CA . ASP A 1 83 ? -0.362 8.196 -15.968 1.00 56.47 83 ASP A CA 1
ATOM 677 C C . ASP A 1 83 ? -0.153 6.818 -16.646 1.00 56.47 83 ASP A C 1
ATOM 679 O O . ASP A 1 83 ? -1.097 6.065 -16.838 1.00 56.47 83 ASP A O 1
ATOM 683 N N . ASP A 1 84 ? 1.073 6.468 -17.042 1.00 61.75 84 ASP A N 1
ATOM 684 C CA . ASP A 1 84 ? 1.380 5.332 -17.921 1.00 61.75 84 ASP A CA 1
ATOM 685 C C . ASP A 1 84 ? 2.452 4.392 -17.333 1.00 61.75 84 ASP A C 1
ATOM 687 O O . ASP A 1 84 ? 3.182 3.708 -18.054 1.00 61.75 84 ASP A O 1
ATOM 691 N N . ILE A 1 85 ? 2.620 4.372 -16.003 1.00 66.81 85 ILE A N 1
ATOM 692 C CA . ILE A 1 85 ? 3.483 3.369 -15.362 1.00 66.81 85 ILE A CA 1
ATOM 693 C C . ILE A 1 85 ? 2.714 2.054 -15.305 1.00 66.81 85 ILE A C 1
ATOM 695 O O . ILE A 1 85 ? 1.944 1.824 -14.378 1.00 66.81 85 ILE A O 1
ATOM 699 N N . ARG A 1 86 ? 2.977 1.179 -16.279 1.00 72.50 86 ARG A N 1
ATOM 700 C CA . ARG A 1 86 ? 2.431 -0.178 -16.276 1.00 72.50 86 ARG A CA 1
ATOM 701 C C . ARG A 1 86 ? 3.188 -1.085 -15.303 1.00 72.50 86 ARG A C 1
ATOM 703 O O . ARG A 1 86 ? 4.330 -1.468 -15.564 1.00 72.50 86 ARG A O 1
ATOM 710 N N . ALA A 1 87 ? 2.556 -1.424 -14.187 1.00 82.88 87 ALA A N 1
ATOM 711 C CA . ALA A 1 87 ? 3.000 -2.366 -13.168 1.00 82.88 87 ALA A CA 1
ATOM 712 C C . ALA A 1 87 ? 1.946 -3.476 -13.005 1.00 82.88 87 ALA A C 1
ATOM 714 O O . ALA A 1 87 ? 1.289 -3.605 -11.979 1.00 82.88 87 ALA A O 1
ATOM 715 N N . THR A 1 88 ? 1.803 -4.317 -14.029 1.00 86.44 88 THR A N 1
ATOM 716 C CA . THR A 1 88 ? 0.733 -5.329 -14.124 1.00 86.44 88 THR A CA 1
ATOM 717 C C . THR A 1 88 ? 0.962 -6.582 -13.267 1.00 86.44 88 THR A C 1
ATOM 719 O O . THR A 1 88 ? 0.313 -7.605 -13.478 1.00 86.44 88 THR A O 1
ATOM 722 N N . PHE A 1 89 ? 1.940 -6.570 -12.361 1.00 92.19 89 PHE A N 1
ATOM 723 C CA . PHE A 1 89 ? 2.214 -7.703 -11.478 1.00 92.19 89 PHE A CA 1
ATOM 724 C C . PHE A 1 89 ? 1.372 -7.617 -10.201 1.00 92.19 89 PHE A C 1
ATOM 726 O O . PHE A 1 89 ? 0.829 -6.566 -9.863 1.00 92.19 89 PHE A O 1
ATOM 733 N N . MET A 1 90 ? 1.231 -8.750 -9.514 1.00 96.31 90 MET A N 1
ATOM 734 C CA . MET A 1 90 ? 0.370 -8.871 -8.337 1.00 96.31 90 MET A CA 1
ATOM 735 C C . MET A 1 90 ? 1.073 -8.310 -7.103 1.00 96.31 90 MET A C 1
ATOM 737 O O . MET A 1 90 ? 2.209 -8.700 -6.817 1.00 96.31 90 MET A O 1
ATOM 741 N N . ALA A 1 91 ? 0.399 -7.415 -6.382 1.00 95.62 91 ALA A N 1
ATOM 742 C CA . ALA A 1 91 ? 0.858 -6.940 -5.082 1.00 95.62 91 ALA A CA 1
ATOM 743 C C . ALA A 1 91 ? 0.329 -7.849 -3.971 1.00 95.62 91 ALA A C 1
ATOM 745 O O . ALA A 1 91 ? 1.106 -8.294 -3.132 1.00 95.62 91 ALA A O 1
ATOM 746 N N . ASP A 1 92 ? -0.965 -8.178 -4.011 1.00 96.38 92 ASP A N 1
ATOM 747 C CA . ASP A 1 92 ? -1.603 -9.095 -3.068 1.00 96.38 92 ASP A CA 1
ATOM 748 C C . ASP A 1 92 ? -1.644 -10.515 -3.640 1.00 96.38 92 ASP A C 1
ATOM 750 O O . ASP A 1 92 ? -2.422 -10.845 -4.533 1.00 96.38 92 ASP A O 1
ATOM 754 N N . LEU A 1 93 ? -0.781 -11.379 -3.120 1.00 96.31 93 LEU A N 1
ATOM 755 C CA . LEU A 1 93 ? -0.637 -12.752 -3.586 1.00 96.31 93 LEU A CA 1
ATOM 756 C C . LEU A 1 93 ? -1.788 -13.652 -3.130 1.00 96.31 93 LEU A C 1
ATOM 758 O O . LEU A 1 93 ? -2.048 -14.664 -3.779 1.00 96.31 93 LEU A O 1
ATOM 762 N N . ASN A 1 94 ? -2.475 -13.300 -2.041 1.00 94.12 94 ASN A N 1
ATOM 763 C CA . ASN A 1 94 ? -3.625 -14.055 -1.557 1.00 94.12 94 ASN A CA 1
ATOM 764 C C . ASN A 1 94 ? -4.869 -13.701 -2.375 1.00 94.12 94 ASN A C 1
ATOM 766 O O . ASN A 1 94 ? -5.545 -14.601 -2.876 1.00 94.12 94 ASN A O 1
ATOM 770 N N . LEU A 1 95 ? -5.133 -12.405 -2.574 1.00 95.62 95 LEU A N 1
ATOM 771 C CA . LEU A 1 95 ? -6.237 -11.934 -3.410 1.00 95.62 95 LEU A CA 1
ATOM 772 C C . LEU A 1 95 ? -6.059 -12.372 -4.866 1.00 95.62 95 LEU A C 1
ATOM 774 O O . LEU A 1 95 ? -7.035 -12.740 -5.507 1.00 95.62 95 LEU A O 1
ATOM 778 N N . ALA A 1 96 ? -4.825 -12.443 -5.374 1.00 96.75 96 ALA A N 1
ATOM 779 C CA . ALA A 1 96 ? -4.558 -12.888 -6.743 1.00 96.75 96 ALA A CA 1
ATOM 780 C C . ALA A 1 96 ? -5.055 -14.312 -7.049 1.00 96.75 96 ALA A C 1
ATOM 782 O O . ALA A 1 96 ? -5.229 -14.664 -8.215 1.00 96.75 96 ALA A O 1
ATOM 783 N N . MET A 1 97 ? -5.297 -15.142 -6.031 1.00 96.06 97 MET A N 1
ATOM 784 C CA . MET A 1 97 ? -5.849 -16.486 -6.217 1.00 96.06 97 MET A CA 1
ATOM 785 C C . MET A 1 97 ? -7.335 -16.471 -6.602 1.00 96.06 97 MET A C 1
ATOM 787 O O . MET A 1 97 ? -7.826 -17.456 -7.156 1.00 96.06 97 MET A O 1
ATOM 791 N N . THR A 1 98 ? -8.052 -15.385 -6.306 1.00 97.19 98 THR A N 1
ATOM 792 C CA . THR A 1 98 ? -9.504 -15.257 -6.513 1.00 97.19 98 THR A CA 1
ATOM 793 C C . THR A 1 98 ? -9.885 -14.060 -7.385 1.00 97.19 98 THR A C 1
ATOM 795 O O . THR A 1 98 ? -10.815 -14.177 -8.179 1.00 97.19 98 THR A O 1
ATOM 798 N N . ASP A 1 99 ? -9.161 -12.947 -7.280 1.00 97.00 99 ASP A N 1
ATOM 799 C CA . ASP A 1 99 ? -9.335 -11.711 -8.048 1.00 97.00 99 ASP A CA 1
ATOM 800 C C . ASP A 1 99 ? -7.965 -11.135 -8.481 1.00 97.00 99 ASP A C 1
ATOM 802 O O . ASP A 1 99 ? -7.421 -10.228 -7.844 1.00 97.00 99 ASP A O 1
ATOM 806 N N . PRO A 1 100 ? -7.370 -11.658 -9.572 1.00 94.62 100 PRO A N 1
ATOM 807 C CA . PRO A 1 100 ? -6.094 -11.167 -10.096 1.00 94.62 100 PRO A CA 1
ATOM 808 C C . PRO A 1 100 ? -6.127 -9.698 -10.541 1.00 94.62 100 PRO A C 1
ATOM 810 O O . PRO A 1 100 ? -5.115 -9.005 -10.464 1.00 94.62 100 PRO A O 1
ATOM 813 N N . GLU A 1 101 ? -7.269 -9.215 -11.034 1.00 94.19 101 GLU A N 1
ATOM 814 C CA . GLU A 1 101 ? -7.401 -7.832 -11.498 1.00 94.19 101 GLU A CA 1
ATOM 815 C C . GLU A 1 101 ? -7.331 -6.876 -10.303 1.00 94.19 101 GLU A C 1
ATOM 817 O O . GLU A 1 101 ? -6.505 -5.954 -10.283 1.00 94.19 101 GLU A O 1
ATOM 822 N N . GLY A 1 102 ? -8.112 -7.174 -9.259 1.00 94.50 102 GLY A N 1
ATOM 823 C CA . GLY A 1 102 ? -8.114 -6.443 -8.001 1.00 94.50 102 GLY A CA 1
ATOM 824 C C . GLY A 1 102 ? -6.780 -6.487 -7.258 1.00 94.50 102 GLY A C 1
ATOM 825 O O . GLY A 1 102 ? -6.416 -5.485 -6.645 1.00 94.50 102 GLY A O 1
ATOM 826 N N . ALA A 1 103 ? -6.042 -7.594 -7.365 1.00 96.38 103 ALA A N 1
ATOM 827 C CA . ALA A 1 103 ? -4.764 -7.838 -6.693 1.00 96.38 103 ALA A CA 1
ATOM 828 C C . ALA A 1 103 ? -3.533 -7.187 -7.346 1.00 96.38 103 ALA A C 1
ATOM 830 O O . ALA A 1 103 ? -2.427 -7.246 -6.793 1.00 96.38 103 ALA A O 1
ATOM 831 N N . SER A 1 104 ? -3.685 -6.609 -8.537 1.00 95.94 104 SER A N 1
ATOM 832 C CA . SER A 1 104 ? -2.581 -5.961 -9.245 1.00 95.94 104 SER A CA 1
ATOM 833 C C . SER A 1 104 ? -2.061 -4.723 -8.504 1.00 95.94 104 SER A C 1
ATOM 835 O O . SER A 1 104 ? -2.804 -4.033 -7.803 1.00 95.94 104 SER A O 1
ATOM 837 N N . VAL A 1 105 ? -0.770 -4.419 -8.682 1.00 94.88 105 VAL A N 1
ATOM 838 C CA . VAL A 1 105 ? -0.145 -3.203 -8.132 1.00 94.88 105 VAL A CA 1
ATOM 839 C C . VAL A 1 105 ? -0.874 -1.941 -8.592 1.00 94.88 105 VAL A C 1
ATOM 841 O O . VAL A 1 105 ? -1.091 -1.046 -7.782 1.00 94.88 105 VAL A O 1
ATOM 844 N N . GLU A 1 106 ? -1.283 -1.880 -9.859 1.00 92.81 106 GLU A N 1
ATOM 845 C CA . GLU A 1 106 ? -2.051 -0.758 -10.416 1.00 92.81 106 GLU A CA 1
ATOM 846 C C . GLU A 1 106 ? -3.384 -0.573 -9.681 1.00 92.81 106 GLU A C 1
ATOM 848 O O . GLU A 1 106 ? -3.581 0.459 -9.039 1.00 92.81 106 GLU A O 1
ATOM 853 N N . SER A 1 107 ? -4.237 -1.608 -9.677 1.00 94.19 107 SER A N 1
ATOM 854 C CA . SER A 1 107 ? -5.546 -1.586 -9.005 1.00 94.19 107 SER A CA 1
ATOM 855 C C . SER A 1 107 ? -5.423 -1.162 -7.544 1.00 94.19 107 SER A C 1
ATOM 857 O O . SER A 1 107 ? -6.135 -0.268 -7.092 1.00 94.19 107 SER A O 1
ATOM 859 N N . LEU A 1 108 ? -4.499 -1.771 -6.799 1.00 95.50 108 LEU A N 1
ATOM 860 C CA . LEU A 1 108 ? -4.330 -1.462 -5.383 1.00 95.50 108 LEU A CA 1
ATOM 861 C C . LEU A 1 108 ? -3.813 -0.041 -5.173 1.00 95.50 108 LEU A C 1
ATOM 863 O O . LEU A 1 108 ? -4.309 0.640 -4.286 1.00 95.50 108 LEU A O 1
ATOM 867 N N . SER A 1 109 ? -2.877 0.438 -5.997 1.00 93.94 109 SER A N 1
ATOM 868 C CA . SER A 1 109 ? -2.360 1.805 -5.875 1.00 93.94 109 SER A CA 1
ATOM 869 C C . SER A 1 109 ? -3.418 2.887 -6.106 1.00 93.94 109 SER A C 1
ATOM 871 O O . SER A 1 109 ? -3.340 3.950 -5.487 1.00 93.94 109 SER A O 1
ATOM 873 N N . ASP A 1 110 ? -4.408 2.615 -6.958 1.00 92.75 110 ASP A N 1
ATOM 874 C CA . ASP A 1 110 ? -5.491 3.551 -7.269 1.00 92.75 110 ASP A CA 1
ATOM 875 C C . ASP A 1 110 ? -6.617 3.509 -6.226 1.00 92.75 110 ASP A C 1
ATOM 877 O O . ASP A 1 110 ? -7.297 4.510 -6.004 1.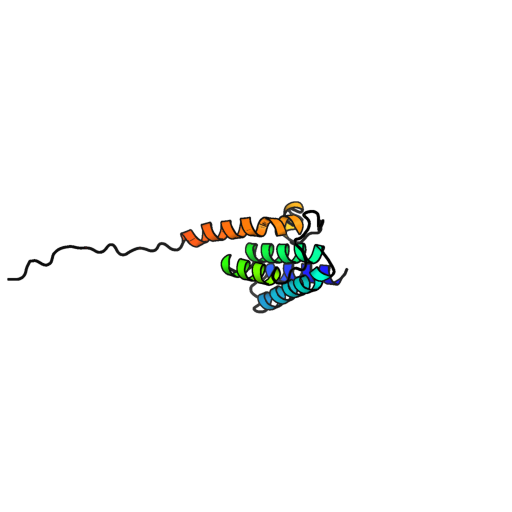00 92.75 110 ASP A O 1
ATOM 881 N N . LYS A 1 111 ? -6.773 2.380 -5.527 1.00 94.75 111 LYS A N 1
ATOM 882 C CA . LYS A 1 111 ? -7.816 2.170 -4.512 1.00 94.75 111 LYS A CA 1
ATOM 883 C C . LYS A 1 111 ? -7.511 2.782 -3.147 1.00 94.75 111 LYS A C 1
ATOM 885 O O . LYS A 1 111 ? -8.393 2.769 -2.293 1.00 94.75 111 LYS A O 1
ATOM 890 N N . PHE A 1 112 ? -6.312 3.322 -2.918 1.00 95.38 112 PHE A N 1
ATOM 891 C CA . PHE A 1 112 ? -5.923 3.858 -1.607 1.00 95.38 112 PHE A CA 1
ATOM 892 C C . PHE A 1 112 ? -6.974 4.808 -1.010 1.00 95.38 112 PHE A C 1
ATOM 894 O O . PHE A 1 112 ? -7.457 4.583 0.098 1.00 95.38 112 PHE A O 1
ATOM 901 N N . GLU A 1 113 ? -7.356 5.848 -1.759 1.00 95.19 113 GLU A N 1
ATOM 902 C CA . GLU A 1 113 ? -8.293 6.871 -1.274 1.00 95.19 113 GLU A CA 1
ATOM 903 C C . GLU A 1 113 ? -9.706 6.323 -1.081 1.00 95.19 113 GLU A C 1
ATOM 905 O O . GLU A 1 113 ? -10.388 6.692 -0.128 1.00 95.19 113 GLU A O 1
ATOM 910 N N . GLU A 1 114 ? -10.140 5.408 -1.951 1.00 95.25 114 GLU A N 1
ATOM 911 C CA . GLU A 1 114 ? -11.431 4.734 -1.815 1.00 95.25 114 GLU A CA 1
ATOM 912 C C . GLU A 1 114 ? -11.499 3.944 -0.500 1.00 95.25 114 GLU A C 1
ATOM 914 O O . GLU A 1 114 ? -12.458 4.083 0.263 1.00 95.25 114 GLU A O 1
ATOM 919 N N . ILE A 1 115 ? -10.453 3.166 -0.198 1.00 94.50 115 ILE A N 1
ATOM 920 C CA . ILE A 1 115 ? -10.366 2.366 1.030 1.00 94.50 115 ILE A CA 1
ATOM 921 C C . ILE A 1 115 ? -10.295 3.282 2.260 1.00 94.50 115 ILE A C 1
ATOM 923 O O . ILE A 1 115 ? -10.971 3.019 3.257 1.00 94.50 115 ILE A O 1
ATOM 927 N N . ALA A 1 116 ? -9.512 4.365 2.194 1.00 94.94 116 ALA A N 1
ATOM 928 C CA . ALA A 1 116 ? -9.352 5.308 3.301 1.00 94.94 116 ALA A CA 1
ATOM 929 C C . ALA A 1 116 ? -10.678 5.976 3.666 1.00 94.94 116 ALA A C 1
ATOM 931 O O . ALA A 1 116 ? -11.078 5.952 4.829 1.00 94.94 116 ALA A O 1
ATOM 932 N N . LEU A 1 117 ? -11.389 6.501 2.665 1.00 94.62 117 LEU A N 1
ATOM 933 C CA . LEU A 1 117 ? -12.704 7.108 2.857 1.00 94.62 117 LEU A CA 1
ATOM 934 C C . LEU A 1 117 ? -13.704 6.101 3.427 1.00 94.62 117 LEU A C 1
ATOM 936 O O . LEU A 1 117 ? -14.431 6.423 4.365 1.00 94.62 117 LEU A O 1
ATOM 940 N N . PHE A 1 118 ? -13.731 4.874 2.897 1.00 92.69 118 PHE A N 1
ATOM 941 C CA . PHE A 1 118 ? -14.619 3.830 3.403 1.00 92.69 118 PHE A CA 1
ATOM 942 C C . PHE A 1 118 ? -14.394 3.567 4.898 1.00 92.69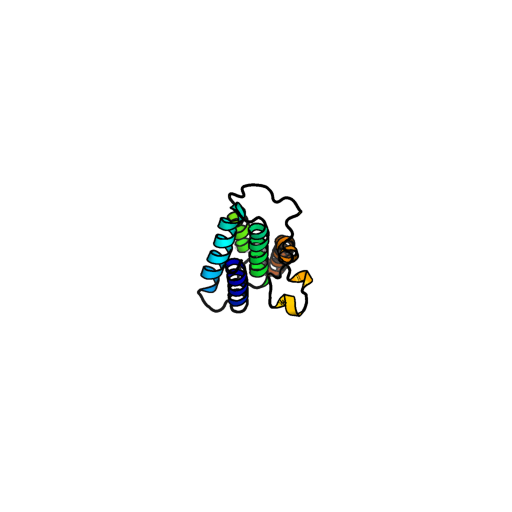 118 PHE A C 1
ATOM 944 O O . PHE A 1 118 ? -15.355 3.592 5.665 1.00 92.69 118 PHE A O 1
ATOM 951 N N . GLN A 1 119 ? -13.139 3.391 5.327 1.00 90.88 119 GLN A N 1
ATOM 952 C CA . GLN A 1 119 ? -12.819 3.174 6.740 1.00 90.88 119 GLN A CA 1
ATOM 953 C C . GLN A 1 119 ? -13.204 4.354 7.634 1.00 90.88 119 GLN A C 1
ATOM 955 O O . GLN A 1 119 ? -13.681 4.139 8.747 1.00 90.88 119 GLN A O 1
ATOM 960 N N . GLU A 1 120 ? -13.017 5.592 7.179 1.00 90.00 120 GLU A N 1
ATOM 961 C CA . GLU A 1 120 ? -13.418 6.780 7.940 1.00 90.00 120 GLU A CA 1
ATOM 962 C C . GLU A 1 120 ? -14.925 6.816 8.184 1.00 90.00 120 GLU A C 1
ATOM 964 O O . GLU A 1 120 ? -15.362 7.064 9.309 1.00 90.00 120 GLU A O 1
ATOM 969 N N . PHE A 1 121 ? -15.724 6.503 7.162 1.00 89.06 121 PHE A N 1
ATOM 970 C CA . PHE A 1 121 ? -17.177 6.456 7.298 1.00 89.06 121 PHE A CA 1
ATOM 971 C C . PHE A 1 121 ? -17.650 5.300 8.182 1.00 89.06 121 PHE A C 1
ATOM 973 O O . PHE A 1 121 ? -18.588 5.476 8.959 1.00 89.06 121 PHE A O 1
ATOM 980 N N . THR A 1 122 ? -17.025 4.123 8.094 1.00 86.12 122 THR A N 1
ATOM 981 C CA . THR A 1 122 ? -17.450 2.962 8.889 1.00 86.12 122 THR A CA 1
ATOM 982 C C . THR A 1 122 ? -16.969 3.018 10.334 1.00 86.12 122 THR A C 1
ATOM 984 O O . THR A 1 122 ? -17.672 2.537 11.219 1.00 86.12 122 THR A O 1
ATOM 987 N N . ASN A 1 123 ? -15.807 3.621 10.597 1.00 76.75 123 ASN A N 1
ATOM 988 C CA . ASN A 1 123 ? -15.234 3.701 11.942 1.00 76.75 123 ASN A CA 1
ATOM 989 C C . ASN A 1 123 ? -15.686 4.965 12.695 1.00 76.75 123 ASN A C 1
ATOM 991 O O . ASN A 1 123 ? -15.799 4.932 13.920 1.00 76.75 123 ASN A O 1
ATOM 995 N N . GLY A 1 124 ? -16.011 6.052 11.984 1.00 59.06 124 GLY A N 1
ATOM 996 C CA . GLY A 1 124 ? -16.575 7.281 12.560 1.00 59.06 124 GLY A CA 1
ATOM 997 C C . GLY A 1 124 ? -18.020 7.143 13.059 1.00 59.06 124 GLY A C 1
ATOM 998 O O . GLY A 1 124 ? -18.483 7.962 13.843 1.00 59.06 124 GLY A O 1
ATOM 999 N N . GLY A 1 125 ? -18.733 6.078 12.675 1.00 48.31 125 GLY A N 1
ATOM 1000 C CA . GLY A 1 125 ? -20.073 5.770 13.192 1.00 48.31 125 GLY A CA 1
ATOM 1001 C C . GLY A 1 125 ? -20.105 5.268 14.643 1.00 48.31 125 GLY A C 1
ATOM 1002 O O . GLY A 1 125 ? -21.189 5.113 15.199 1.00 48.31 125 GLY A O 1
ATOM 1003 N N . ASN A 1 126 ? -18.944 5.014 15.258 1.00 47.41 126 ASN A N 1
ATOM 1004 C CA . ASN A 1 126 ? -18.831 4.502 16.627 1.00 47.41 126 ASN A CA 1
ATOM 1005 C C . ASN A 1 126 ? -18.526 5.583 17.679 1.00 47.41 126 ASN A C 1
ATOM 1007 O O . ASN A 1 126 ? -18.439 5.268 18.865 1.00 47.41 126 ASN A O 1
ATOM 1011 N N . SER A 1 127 ? -18.375 6.847 17.275 1.00 47.25 127 SER A N 1
ATOM 1012 C CA . SER A 1 127 ? -18.349 7.992 18.186 1.00 47.25 127 SER A CA 1
ATOM 1013 C C . SER A 1 127 ? -19.747 8.600 18.267 1.00 47.25 127 SER A C 1
ATOM 1015 O O . SER A 1 127 ? -20.019 9.655 17.696 1.00 47.25 127 SER A O 1
ATOM 1017 N N . SER A 1 128 ? -20.659 7.918 18.962 1.00 45.91 128 SER A N 1
ATOM 1018 C CA . SER A 1 128 ? -21.809 8.593 19.557 1.00 45.91 128 SER A CA 1
ATOM 1019 C C . SER A 1 128 ? -21.269 9.495 20.663 1.00 45.91 128 SER A C 1
ATOM 1021 O O . SER A 1 128 ? -21.066 9.066 21.799 1.00 45.91 128 SER A O 1
ATOM 1023 N N . GLU A 1 129 ? -20.970 10.740 20.310 1.00 49.16 129 GLU A N 1
ATOM 1024 C CA . GLU A 1 129 ? -20.957 11.830 21.275 1.00 49.16 129 GLU A CA 1
ATOM 1025 C C . GLU A 1 129 ? -22.398 11.970 21.782 1.00 49.16 129 GLU A C 1
ATOM 1027 O O . GLU A 1 129 ? -23.213 12.703 21.228 1.00 49.16 129 GLU A O 1
ATOM 1032 N N . ASP A 1 130 ? -22.734 11.177 22.801 1.00 48.34 130 ASP A N 1
ATOM 1033 C CA . ASP A 1 130 ? -23.871 11.441 23.669 1.00 48.34 130 ASP A CA 1
ATOM 1034 C C . ASP A 1 130 ? -23.587 12.782 24.355 1.00 48.34 130 ASP A C 1
ATOM 1036 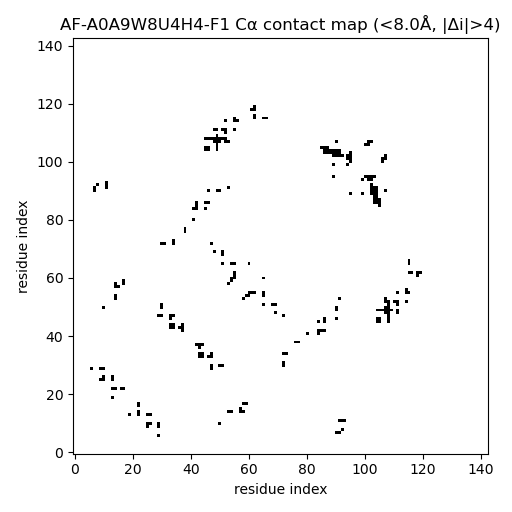O O . ASP A 1 130 ? -22.963 12.839 25.417 1.00 48.34 130 ASP A O 1
ATOM 1040 N N . GLU A 1 131 ? -23.996 13.882 23.722 1.00 53.50 131 GLU A N 1
ATOM 1041 C CA . GLU A 1 131 ? -24.119 15.159 24.413 1.00 53.50 131 GLU A CA 1
ATOM 1042 C C . GLU A 1 131 ? -25.083 14.957 25.593 1.00 53.50 131 GLU A C 1
ATOM 1044 O O . GLU A 1 131 ? -26.250 14.598 25.384 1.00 53.50 131 GLU A O 1
ATOM 1049 N N . PRO A 1 132 ? -24.657 15.185 26.847 1.00 45.50 132 PRO A N 1
ATOM 1050 C CA . PRO A 1 132 ? -25.611 15.267 27.928 1.00 45.50 132 PRO A CA 1
ATOM 1051 C C . PRO A 1 132 ? -26.432 16.538 27.708 1.00 45.50 132 PRO A C 1
ATOM 1053 O O . PRO A 1 132 ? -25.930 17.650 27.861 1.00 45.50 132 PRO A O 1
ATOM 1056 N N . MET A 1 133 ? -27.701 16.354 27.338 1.00 48.16 133 MET A N 1
ATOM 1057 C CA . MET A 1 133 ? -28.727 17.396 27.333 1.00 48.16 133 MET A CA 1
ATOM 1058 C C . MET A 1 133 ? -28.660 18.152 28.669 1.00 48.16 133 MET A C 1
ATOM 1060 O O . MET A 1 133 ? -28.965 17.580 29.720 1.00 48.16 133 MET A O 1
ATOM 1064 N N . GLU A 1 134 ? -28.257 19.425 28.650 1.00 55.75 134 GLU A N 1
ATOM 1065 C CA . GLU A 1 134 ? -28.388 20.301 29.813 1.00 55.75 134 GLU A CA 1
ATOM 1066 C C . GLU A 1 134 ? -29.873 20.395 30.185 1.00 55.75 134 GLU A C 1
ATOM 1068 O O . GLU A 1 134 ? -30.671 21.033 29.495 1.00 55.75 134 GLU A O 1
ATOM 1073 N N . SER A 1 135 ? -30.262 19.757 31.292 1.00 50.69 135 SER A N 1
ATOM 1074 C CA . SER A 1 135 ? -31.577 19.966 31.887 1.00 50.69 135 SER A CA 1
ATOM 1075 C C . SER A 1 135 ? -31.580 21.312 32.611 1.00 50.69 135 SER A C 1
ATOM 1077 O O . SER A 1 135 ? -31.243 21.408 33.794 1.00 50.69 135 SER A O 1
ATOM 1079 N N . ALA A 1 136 ? -31.952 22.371 31.902 1.00 56.66 136 ALA A N 1
ATOM 1080 C CA . ALA A 1 136 ? -32.396 23.597 32.540 1.00 56.66 136 ALA A CA 1
ATOM 1081 C C . ALA A 1 136 ? -33.794 23.355 33.128 1.00 56.66 136 ALA A C 1
ATOM 1083 O O . ALA A 1 136 ? -34.772 23.406 32.394 1.00 56.66 136 ALA A O 1
ATOM 1084 N N . ASP A 1 137 ? -33.882 23.072 34.432 1.00 53.84 137 ASP A N 1
ATOM 1085 C CA . ASP A 1 137 ? -35.141 23.195 35.177 1.00 53.84 137 ASP A CA 1
ATOM 1086 C C . ASP A 1 137 ? -34.901 23.597 36.656 1.00 53.84 137 ASP A C 1
ATOM 1088 O O . ASP A 1 137 ? -34.708 22.788 37.558 1.00 53.84 137 ASP A O 1
ATOM 1092 N N . ASN A 1 138 ? -34.883 24.919 36.857 1.00 56.25 138 ASN A N 1
ATOM 1093 C CA . ASN A 1 138 ? -35.684 25.689 37.824 1.00 56.25 138 ASN A CA 1
ATOM 1094 C C . ASN A 1 138 ? -35.608 25.333 39.324 1.00 56.25 138 ASN A C 1
ATOM 1096 O O . ASN A 1 138 ? -36.540 24.769 39.894 1.00 56.25 138 ASN A O 1
ATOM 1100 N N . ALA A 1 139 ? -34.585 25.840 40.017 1.00 47.84 139 ALA A N 1
ATOM 1101 C CA . ALA A 1 139 ? -34.618 26.012 41.471 1.00 47.84 139 ALA A CA 1
ATOM 1102 C C . ALA A 1 139 ? -35.131 27.420 41.839 1.00 47.84 139 ALA A C 1
ATOM 1104 O O . ALA A 1 139 ? -34.344 28.338 42.057 1.00 47.84 139 ALA A O 1
ATOM 1105 N N . TRP A 1 140 ? -36.457 27.585 41.900 1.00 56.81 140 TRP A N 1
ATOM 1106 C CA . TRP A 1 140 ? -37.118 28.737 42.543 1.00 56.81 140 TRP A CA 1
ATOM 1107 C C . TRP A 1 140 ? -37.966 28.351 43.762 1.00 56.81 140 TRP A C 1
ATOM 1109 O O . TRP A 1 140 ? -38.777 29.150 44.212 1.00 56.81 140 TRP A O 1
ATOM 1119 N N . ASP A 1 141 ? -37.737 27.183 44.361 1.00 56.19 141 ASP A N 1
ATOM 1120 C CA . ASP A 1 141 ? -38.354 26.837 45.645 1.00 56.19 141 ASP A CA 1
ATOM 1121 C C . ASP A 1 141 ? -37.307 26.777 46.754 1.00 56.19 141 ASP A C 1
ATOM 1123 O O . ASP A 1 141 ? -36.801 25.719 47.131 1.00 56.19 141 ASP A O 1
ATOM 1127 N N . THR A 1 142 ? -36.979 27.940 47.314 1.00 55.56 142 THR A N 1
ATOM 1128 C CA . THR A 1 142 ? -36.592 28.026 48.727 1.00 55.56 142 THR A CA 1
ATOM 1129 C C . THR A 1 142 ? -36.883 29.425 49.273 1.00 55.56 142 THR A C 1
ATOM 1131 O O . THR A 1 142 ? -36.171 30.372 48.962 1.00 55.56 142 THR A O 1
ATOM 1134 N N . LEU A 1 143 ? -37.984 29.489 50.035 1.00 44.03 143 LEU A N 1
ATOM 1135 C CA . LEU A 1 143 ? -38.269 30.309 51.229 1.00 44.03 143 LEU A CA 1
ATOM 1136 C C . LEU A 1 143 ? -37.602 31.689 51.365 1.00 44.03 143 LEU A C 1
ATOM 1138 O O . LEU A 1 143 ? -36.388 31.738 51.662 1.00 44.03 143 LEU A O 1
#

Secondary structure (DSSP, 8-state):
-HHHHHHHHHHHHHHH-TTSTTHHHHHHHHHHHHHHHTTT-HHHHHHHHHHHHHHHHHSS--HHHHHHHHHHHHTT-SSPPPTT----SBS-TTGGGT-TTTTBHHHHHHHHHHHHHHHHHHHGGG-----------------

pLDDT: mean 84.61, std 16.06, range [44.03, 97.19]